Protein AF-A0A958VC64-F1 (afdb_monomer)

Foldseek 3Di:
DDDDDDDDDDDDDDDDDPDDDDDDDDDDDDDDPPPDQDPVLVVVLVVLVVVLVVLVVVVVVCVVDPVSVVVCVVVVVVVVSVVSVVVSVVSNVVSVVD

Mean predicted aligned error: 14.98 Å

Structure (mmCIF, N/CA/C/O backbone):
data_AF-A0A958VC64-F1
#
_entry.id   AF-A0A958VC64-F1
#
loop_
_atom_site.group_PDB
_atom_site.id
_atom_site.type_symbol
_atom_site.label_atom_id
_atom_site.label_alt_id
_atom_site.label_comp_id
_atom_site.label_asym_id
_atom_site.label_entity_id
_atom_site.label_seq_id
_atom_site.pdbx_PDB_ins_code
_atom_site.Cartn_x
_atom_site.Cartn_y
_atom_site.Cartn_z
_atom_site.occupancy
_atom_site.B_iso_or_equiv
_atom_site.auth_seq_id
_atom_site.auth_comp_id
_atom_site.auth_asym_id
_atom_site.auth_atom_id
_atom_site.pdbx_PDB_model_num
ATOM 1 N N . MET A 1 1 ? -3.168 50.654 -31.212 1.00 40.19 1 MET A N 1
ATOM 2 C CA . MET A 1 1 ? -4.192 49.637 -31.528 1.00 40.19 1 MET A CA 1
ATOM 3 C C . MET A 1 1 ? -4.599 48.913 -30.250 1.00 40.19 1 MET A C 1
ATOM 5 O O . MET A 1 1 ? -3.734 48.395 -29.572 1.00 40.19 1 MET A O 1
ATOM 9 N N . LYS A 1 2 ? -5.902 48.980 -29.937 1.00 41.97 2 LYS A N 1
ATOM 10 C CA . LYS A 1 2 ? -6.763 48.024 -29.205 1.00 41.97 2 LYS A CA 1
ATOM 11 C C . LYS A 1 2 ? -6.237 47.333 -27.917 1.00 41.97 2 LYS A C 1
ATOM 13 O O . LYS A 1 2 ? -5.526 46.343 -27.967 1.00 41.97 2 LYS A O 1
ATOM 18 N N . ARG A 1 3 ? -6.723 47.894 -26.797 1.00 51.59 3 ARG A N 1
ATOM 19 C CA . ARG A 1 3 ? -7.153 47.346 -25.483 1.00 51.59 3 ARG A CA 1
ATOM 20 C C . ARG A 1 3 ? -7.178 45.814 -25.320 1.00 51.59 3 ARG A C 1
ATOM 22 O O . A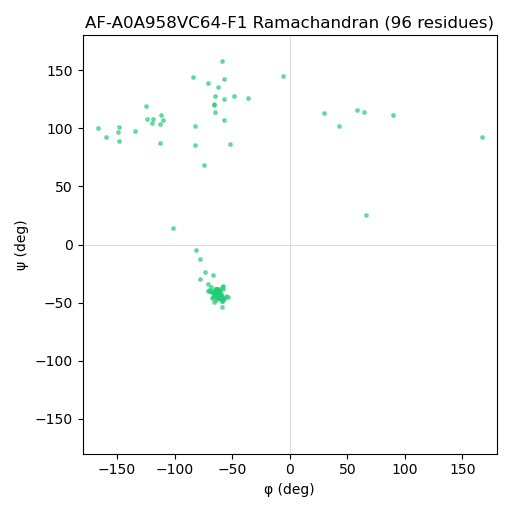RG A 1 3 ? -7.690 45.168 -26.217 1.00 51.59 3 ARG A O 1
ATOM 29 N N . LEU A 1 4 ? -6.855 45.305 -24.119 1.00 52.47 4 LEU A N 1
ATOM 30 C CA . LEU A 1 4 ? -7.643 44.285 -23.384 1.00 52.47 4 LEU A CA 1
ATOM 31 C C . LEU A 1 4 ? -7.149 44.185 -21.905 1.00 52.47 4 LEU A C 1
ATOM 33 O O . LEU A 1 4 ? -6.007 43.821 -21.674 1.00 52.47 4 LEU A O 1
ATOM 37 N N . ILE A 1 5 ? -7.845 44.814 -20.945 1.00 59.28 5 ILE A N 1
ATOM 38 C CA . ILE A 1 5 ? -8.726 44.241 -19.888 1.00 59.28 5 ILE A CA 1
ATOM 39 C C . ILE A 1 5 ? -8.002 43.880 -18.568 1.00 59.28 5 ILE A C 1
ATOM 41 O O . ILE A 1 5 ? -7.229 42.936 -18.479 1.00 59.28 5 ILE A O 1
ATOM 45 N N . TYR A 1 6 ? -8.343 44.655 -17.532 1.00 52.91 6 TYR A N 1
ATOM 46 C CA . TYR A 1 6 ? -8.149 44.402 -16.102 1.00 52.91 6 TYR A CA 1
ATOM 47 C C . TYR A 1 6 ? -9.080 43.288 -15.605 1.00 52.91 6 TYR A C 1
ATOM 49 O O . TYR A 1 6 ? -10.276 43.371 -15.867 1.00 52.91 6 TYR A O 1
ATOM 57 N N . THR A 1 7 ? -8.589 42.386 -14.750 1.00 51.22 7 THR A N 1
ATOM 58 C CA . THR A 1 7 ? -9.403 41.767 -13.685 1.00 51.22 7 THR A CA 1
ATOM 59 C C . THR A 1 7 ? -8.542 41.455 -12.464 1.00 51.22 7 THR A C 1
ATOM 61 O O . THR A 1 7 ? -7.814 40.468 -12.414 1.00 51.22 7 THR A O 1
ATOM 64 N N . THR A 1 8 ? -8.652 42.320 -11.465 1.00 56.03 8 THR A N 1
ATOM 65 C CA . THR A 1 8 ? -8.364 42.047 -10.057 1.00 56.03 8 THR A CA 1
ATOM 66 C C . THR A 1 8 ? -9.355 41.016 -9.517 1.00 56.03 8 THR A C 1
ATOM 68 O O . THR A 1 8 ? -10.560 41.254 -9.596 1.00 56.03 8 THR A O 1
ATOM 71 N N . ILE A 1 9 ? -8.878 39.931 -8.903 1.00 58.75 9 ILE A N 1
ATOM 72 C CA . ILE A 1 9 ? -9.683 39.143 -7.961 1.00 58.75 9 ILE A CA 1
ATOM 73 C C . ILE A 1 9 ? -8.927 39.064 -6.638 1.00 58.75 9 ILE A C 1
ATOM 75 O O . ILE A 1 9 ? -7.897 38.409 -6.504 1.00 58.75 9 ILE A O 1
ATOM 79 N N . PHE A 1 10 ? -9.483 39.804 -5.684 1.00 48.97 10 PHE A N 1
ATOM 80 C CA . PHE A 1 10 ? -9.339 39.639 -4.249 1.00 48.97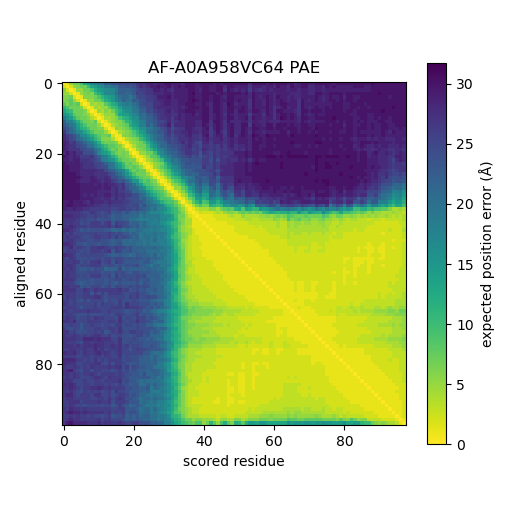 10 PHE A CA 1
ATOM 81 C C . PHE A 1 10 ? -9.557 38.173 -3.850 1.00 48.97 10 PHE A C 1
ATOM 83 O O . PHE A 1 10 ? -10.627 37.631 -4.111 1.00 48.97 10 PHE A O 1
ATOM 90 N N . PHE A 1 11 ? -8.623 37.578 -3.112 1.00 50.56 11 PHE A N 1
ATOM 91 C CA . PHE A 1 11 ? -8.973 36.519 -2.166 1.00 50.56 11 PHE A CA 1
ATOM 92 C C . PHE A 1 11 ? -8.724 37.036 -0.752 1.00 50.56 11 PHE A C 1
ATOM 94 O O . PHE A 1 11 ? -7.647 36.897 -0.177 1.00 50.56 11 PHE A O 1
ATOM 101 N N . SER A 1 12 ? -9.757 37.691 -0.222 1.00 48.12 12 SER A N 1
ATOM 102 C CA . SER A 1 12 ? -9.915 37.932 1.206 1.00 48.12 12 SER A CA 1
ATOM 103 C C . SER A 1 12 ? -10.126 36.598 1.925 1.00 48.12 12 SER A C 1
ATOM 105 O O . SER A 1 12 ? -11.065 35.869 1.628 1.00 48.12 12 SER A O 1
ATOM 107 N N . ILE A 1 13 ? -9.215 36.312 2.852 1.00 56.28 13 ILE A N 1
ATOM 108 C CA . ILE A 1 13 ? -9.424 35.791 4.212 1.00 56.28 13 ILE A CA 1
ATOM 109 C C . ILE A 1 13 ? -10.667 34.906 4.421 1.00 56.28 13 ILE A C 1
ATOM 111 O O . ILE A 1 13 ? -11.787 35.401 4.523 1.00 56.28 13 ILE A O 1
ATOM 115 N N . ILE A 1 14 ? -10.428 33.623 4.702 1.00 55.72 14 ILE A N 1
ATOM 116 C CA . ILE A 1 14 ? -11.229 32.888 5.685 1.00 55.72 14 ILE A CA 1
ATOM 117 C C . ILE A 1 14 ? -10.276 32.431 6.787 1.00 55.72 14 ILE A C 1
ATOM 119 O O . ILE A 1 14 ? -9.493 31.498 6.622 1.00 55.72 14 ILE A O 1
ATOM 123 N N . SER A 1 15 ? -10.354 33.121 7.920 1.00 55.09 15 SER A N 1
ATOM 124 C CA . SER A 1 15 ? -9.934 32.593 9.209 1.00 55.09 15 SER A CA 1
ATOM 125 C C . SER A 1 15 ? -10.859 31.431 9.572 1.00 55.09 15 SER A C 1
ATOM 127 O O . SER A 1 15 ? -12.061 31.637 9.717 1.00 55.09 15 SER A O 1
ATOM 129 N N . ILE A 1 16 ? -10.316 30.234 9.780 1.00 57.56 16 ILE A N 1
ATOM 130 C CA . ILE A 1 16 ? -10.939 29.254 10.675 1.00 57.56 16 ILE A CA 1
ATOM 131 C C . ILE A 1 16 ? -9.986 29.132 11.852 1.00 57.56 16 ILE A C 1
ATOM 133 O O . ILE A 1 16 ? -8.883 28.598 11.738 1.00 57.56 16 ILE A O 1
ATOM 137 N N . GLY A 1 17 ? -10.394 29.757 12.954 1.00 44.03 17 GLY A N 1
ATOM 138 C CA . GLY A 1 17 ? -9.685 29.712 14.216 1.00 44.03 17 GLY A CA 1
ATOM 139 C C . GLY A 1 17 ? -9.620 28.285 14.744 1.00 44.03 17 GLY A C 1
ATOM 140 O O . GLY A 1 17 ? -10.621 27.574 14.771 1.00 44.03 17 GLY A O 1
ATOM 141 N N . TYR A 1 18 ? -8.446 27.893 15.223 1.00 52.41 18 TYR A N 1
ATOM 142 C CA . TYR A 1 18 ? -8.342 26.803 16.180 1.00 52.41 18 TYR A CA 1
ATOM 143 C C . TYR A 1 18 ? -8.641 27.383 17.561 1.00 52.41 18 TYR A C 1
ATOM 145 O O . TYR A 1 18 ? -7.744 27.813 18.281 1.00 52.41 18 TYR A O 1
ATOM 153 N N . ALA A 1 19 ? -9.924 27.443 17.902 1.00 49.25 19 ALA A N 1
ATOM 154 C CA . ALA A 1 19 ? -10.377 27.615 19.272 1.00 49.25 19 ALA A CA 1
ATOM 155 C C . ALA A 1 19 ? -11.505 26.614 19.535 1.00 49.25 19 ALA A C 1
ATOM 157 O O . ALA A 1 19 ? -12.649 26.855 19.171 1.00 49.25 19 ALA A O 1
ATOM 158 N N . GLN A 1 20 ? -11.150 25.485 20.146 1.00 39.16 20 GLN A N 1
ATOM 159 C CA . GLN A 1 20 ? -12.015 24.738 21.062 1.00 39.16 20 GLN A CA 1
ATOM 160 C C . GLN A 1 20 ? -11.075 23.864 21.905 1.00 39.16 20 GLN A C 1
ATOM 162 O O . GLN A 1 20 ? -10.447 22.940 21.399 1.00 39.16 20 GLN A O 1
ATOM 167 N N . GLU A 1 21 ? -10.635 24.349 23.062 1.00 41.00 21 GLU A N 1
ATOM 168 C CA . GLU A 1 21 ? -11.353 24.331 24.344 1.00 41.00 21 GLU A CA 1
ATOM 169 C C . GLU A 1 21 ? -11.588 22.903 24.850 1.00 41.00 21 GLU A C 1
ATOM 171 O O . GLU A 1 21 ? -12.295 22.088 24.259 1.00 41.00 21 GLU A O 1
ATOM 176 N N . ASN A 1 22 ? -10.926 22.629 25.972 1.00 52.03 22 ASN A N 1
ATOM 177 C CA . ASN A 1 22 ? -10.987 21.400 26.738 1.00 52.03 22 ASN A CA 1
ATOM 178 C C . ASN A 1 22 ? -12.428 21.095 27.164 1.00 52.03 22 ASN A C 1
ATOM 180 O O . ASN A 1 22 ? -13.024 21.884 27.893 1.00 52.03 22 ASN A O 1
ATOM 184 N N . VAL A 1 23 ? -12.938 19.905 26.842 1.00 46.12 23 VAL A N 1
ATOM 185 C CA . VAL A 1 23 ? -14.078 19.333 27.570 1.00 46.12 23 VAL A CA 1
ATOM 186 C C . VAL A 1 23 ? -13.586 18.146 28.382 1.00 46.12 23 VAL A C 1
ATOM 188 O O . VAL A 1 23 ? -13.235 17.087 27.867 1.00 46.12 23 VAL A O 1
ATOM 191 N N . ASN A 1 24 ? -13.535 18.388 29.685 1.00 45.84 24 ASN A N 1
ATOM 192 C CA . ASN A 1 24 ? -13.237 17.433 30.731 1.00 45.84 24 ASN A CA 1
ATOM 193 C C . ASN A 1 24 ? -14.519 16.663 31.122 1.00 45.84 24 ASN A C 1
ATOM 195 O O . ASN A 1 24 ? -15.595 17.246 31.198 1.00 45.84 24 ASN A O 1
ATOM 199 N N . VAL A 1 25 ? -14.346 15.375 31.434 1.00 48.31 25 VAL A N 1
ATOM 200 C CA . VAL A 1 25 ? -15.226 14.447 32.181 1.00 48.31 25 VAL A CA 1
ATOM 201 C C . VAL A 1 25 ? -16.660 14.179 31.681 1.00 48.31 25 VAL A C 1
ATOM 203 O O . VAL A 1 25 ? -17.587 14.947 31.910 1.00 48.31 25 VAL A O 1
ATOM 206 N N . SER A 1 26 ? -16.908 12.922 31.292 1.00 41.38 26 SER A N 1
ATOM 207 C CA . SER A 1 26 ? -17.976 12.143 31.940 1.00 41.38 26 SER A CA 1
ATOM 208 C C . SER A 1 26 ? -17.644 10.649 31.955 1.00 41.38 26 SER A C 1
ATOM 210 O O . SER A 1 26 ? -17.879 9.921 30.995 1.00 41.38 26 SER A O 1
ATOM 212 N N . LYS A 1 27 ? -17.095 10.177 33.083 1.00 53.44 27 LYS A N 1
ATOM 213 C CA . LYS A 1 27 ? -17.250 8.778 33.492 1.00 53.44 27 LYS A CA 1
ATOM 214 C C . LYS A 1 27 ? -18.737 8.564 33.784 1.00 53.44 27 LYS A C 1
ATOM 216 O O . LYS A 1 27 ? -19.243 9.095 34.770 1.00 53.44 27 LYS A O 1
ATOM 221 N N . LYS A 1 28 ? -19.406 7.731 32.990 1.00 41.12 28 LYS A N 1
ATOM 222 C CA . LYS A 1 28 ? -20.584 6.988 33.443 1.00 41.12 28 LYS A CA 1
ATOM 223 C C . LYS A 1 28 ? -20.357 5.502 33.206 1.00 41.12 28 LYS A C 1
ATOM 225 O O . LYS A 1 28 ? -20.124 5.059 32.088 1.00 41.12 28 LYS A O 1
ATOM 230 N N . ASN A 1 29 ? -20.379 4.780 34.319 1.00 50.19 29 ASN A N 1
ATOM 231 C CA . ASN A 1 29 ? -20.367 3.331 34.415 1.00 50.19 29 ASN A CA 1
ATOM 232 C C . ASN A 1 29 ? -21.547 2.731 33.637 1.00 50.19 29 ASN A C 1
ATOM 234 O O . ASN A 1 29 ? -22.655 3.260 33.711 1.00 50.19 29 ASN A O 1
ATOM 238 N N . GLY A 1 30 ? -21.324 1.597 32.977 1.00 39.25 30 GLY A N 1
ATOM 239 C CA . GLY A 1 30 ? -22.393 0.812 32.366 1.00 39.25 30 GLY A CA 1
ATOM 240 C C . GLY A 1 30 ? -21.836 -0.237 31.419 1.00 39.25 30 GLY A C 1
ATOM 241 O O . GLY A 1 30 ? -21.562 0.048 30.263 1.00 39.25 30 GLY A O 1
ATOM 242 N N . VAL A 1 31 ? -21.613 -1.429 31.955 1.00 52.97 31 VAL A N 1
ATOM 243 C CA . VAL A 1 31 ? -21.126 -2.629 31.275 1.00 52.97 31 VAL A CA 1
ATOM 244 C C . VAL A 1 31 ? -22.043 -3.008 30.112 1.00 52.97 31 VAL A C 1
ATOM 246 O O . VAL A 1 31 ? -23.112 -3.547 30.347 1.00 52.97 31 VAL A O 1
ATOM 249 N N . GLU A 1 32 ? -21.573 -2.790 28.885 1.00 44.88 32 GLU A N 1
ATOM 250 C CA . GLU A 1 32 ? -21.772 -3.670 27.727 1.00 44.88 32 GLU A CA 1
ATOM 251 C C . GLU A 1 32 ? -20.526 -3.524 26.843 1.00 44.88 32 GLU A C 1
ATOM 253 O O . GLU A 1 32 ? -20.448 -2.659 25.971 1.00 44.88 32 GLU A O 1
ATOM 258 N N . VAL A 1 33 ? -19.501 -4.346 27.095 1.00 47.28 33 VAL A N 1
ATOM 259 C CA . VAL A 1 33 ? -18.347 -4.482 26.189 1.00 47.28 33 VAL A CA 1
ATOM 260 C C . VAL A 1 33 ? -18.808 -5.298 24.983 1.00 47.28 33 VAL A C 1
ATOM 262 O O . VAL A 1 33 ? -18.458 -6.457 24.799 1.00 47.28 33 VAL A O 1
ATOM 265 N N . ASN A 1 34 ? -19.675 -4.691 24.184 1.00 46.22 34 ASN A N 1
ATOM 266 C CA . ASN A 1 34 ? -19.923 -5.102 22.821 1.00 46.22 34 ASN A CA 1
ATOM 267 C C . ASN A 1 34 ? -18.791 -4.453 22.023 1.00 46.22 34 ASN A C 1
ATOM 269 O O . ASN A 1 34 ? -18.788 -3.232 21.864 1.00 46.22 34 ASN A O 1
ATOM 273 N N . GLN A 1 35 ? -17.779 -5.246 21.665 1.00 57.25 35 GLN A N 1
ATOM 274 C CA . GLN A 1 35 ? -16.563 -4.842 20.954 1.00 57.25 35 GLN A CA 1
ATOM 275 C C . GLN A 1 35 ? -16.915 -4.052 19.685 1.00 57.25 35 GLN A C 1
ATOM 277 O O . GLN A 1 35 ? -17.100 -4.589 18.597 1.00 57.25 35 GLN A O 1
ATOM 282 N N . ARG A 1 36 ? -17.090 -2.742 19.828 1.00 65.06 36 ARG A N 1
ATOM 283 C CA . ARG A 1 36 ? -17.312 -1.821 18.724 1.00 65.06 36 ARG A CA 1
ATOM 284 C C . ARG A 1 36 ? -16.069 -0.965 18.651 1.00 65.06 36 ARG A C 1
ATOM 286 O O . ARG A 1 36 ? -15.829 -0.163 19.549 1.00 65.06 36 ARG A O 1
ATOM 293 N N . LEU A 1 37 ? -15.309 -1.156 17.573 1.00 73.38 37 LEU A N 1
ATOM 294 C CA . LEU A 1 37 ? -14.240 -0.257 17.145 1.00 73.38 37 LEU A CA 1
ATOM 295 C C . LEU A 1 37 ? -14.635 1.191 17.434 1.00 73.38 37 LEU A C 1
ATOM 297 O O . LEU A 1 37 ? -15.709 1.635 17.001 1.00 73.38 37 LEU A O 1
ATOM 301 N N . THR A 1 38 ? -13.773 1.902 18.157 1.00 86.56 38 THR A N 1
ATOM 302 C CA . THR A 1 38 ? -13.924 3.339 18.383 1.00 86.56 38 THR A CA 1
ATOM 303 C C . THR A 1 38 ? -13.928 4.073 17.039 1.00 86.56 38 THR A C 1
ATOM 305 O O . THR A 1 38 ? -13.416 3.568 16.039 1.00 86.56 38 THR A O 1
ATOM 308 N N . GLU A 1 39 ? -14.490 5.280 16.983 1.00 86.75 39 GLU A N 1
ATOM 309 C CA . GLU A 1 39 ? -14.542 6.049 15.729 1.00 86.75 39 GLU A CA 1
ATOM 310 C C . GLU A 1 39 ? -13.139 6.307 15.143 1.00 86.75 39 GLU A C 1
ATOM 312 O O . GLU A 1 39 ? -12.920 6.216 13.933 1.00 86.75 39 GLU A O 1
ATOM 317 N N . ALA A 1 40 ? -12.149 6.517 16.014 1.00 86.50 40 ALA A N 1
ATOM 318 C CA . ALA A 1 40 ? -10.743 6.627 15.632 1.00 86.50 40 ALA A CA 1
ATOM 319 C C . ALA A 1 40 ? -10.202 5.338 14.985 1.00 86.50 40 ALA A C 1
ATOM 321 O O . ALA A 1 40 ? -9.452 5.382 14.016 1.00 86.50 40 ALA A O 1
ATOM 322 N N . GLU A 1 41 ? -10.607 4.170 15.473 1.00 90.62 41 GLU A N 1
ATOM 323 C CA . GLU A 1 41 ? -10.156 2.893 14.918 1.00 90.62 41 GLU A CA 1
ATOM 324 C C . GLU A 1 41 ? -10.880 2.523 13.623 1.00 90.62 41 GLU A C 1
ATOM 326 O O . GLU A 1 41 ? -10.297 1.879 12.756 1.00 90.62 41 GLU A O 1
ATOM 331 N N . ARG A 1 42 ? -12.136 2.951 13.452 1.00 89.62 42 ARG A N 1
ATOM 332 C CA . ARG A 1 42 ? -12.868 2.798 12.184 1.00 89.62 42 ARG A CA 1
ATOM 333 C C . ARG A 1 42 ? -12.243 3.640 11.081 1.00 89.62 42 ARG A C 1
ATOM 335 O O . ARG A 1 42 ? -12.038 3.148 9.972 1.00 89.62 42 ARG A O 1
ATOM 342 N N . THR A 1 43 ? -11.921 4.892 11.394 1.00 91.38 43 THR A N 1
ATOM 343 C CA . THR A 1 43 ? -11.224 5.790 10.466 1.00 91.38 43 THR A CA 1
ATOM 344 C C . THR A 1 43 ? -9.816 5.278 10.159 1.00 91.38 43 THR A C 1
ATOM 346 O O . THR A 1 43 ? -9.423 5.254 8.990 1.00 91.38 43 THR A O 1
ATOM 349 N N . GLU A 1 44 ? -9.093 4.754 11.157 1.00 93.00 44 GLU A N 1
ATOM 350 C CA . GLU A 1 44 ? -7.821 4.061 10.934 1.00 93.00 44 GLU A CA 1
ATOM 351 C C . GLU A 1 44 ? -8.005 2.863 9.990 1.00 93.00 44 GLU A C 1
ATOM 353 O O . GLU A 1 44 ? -7.343 2.797 8.954 1.00 93.00 44 GLU A O 1
ATOM 358 N N . LEU A 1 45 ? -8.935 1.952 10.286 1.00 93.50 45 LEU A N 1
ATOM 359 C CA . LEU A 1 45 ? -9.223 0.772 9.470 1.00 93.50 45 LEU A CA 1
ATOM 360 C C . LEU A 1 45 ? -9.513 1.147 8.011 1.00 93.50 45 LEU A C 1
ATOM 362 O O . LEU A 1 45 ? -8.968 0.532 7.092 1.00 93.50 45 LEU A O 1
ATOM 366 N N . GLN A 1 46 ? -10.334 2.176 7.798 1.00 94.38 46 GLN A N 1
ATOM 367 C CA . GLN A 1 46 ? -10.662 2.669 6.466 1.00 94.38 46 GLN A CA 1
ATOM 368 C C . GLN A 1 46 ? -9.421 3.220 5.751 1.00 94.38 46 GLN A C 1
ATOM 370 O O . GLN A 1 46 ? -9.128 2.803 4.631 1.00 94.38 46 GLN A O 1
ATOM 375 N N . SER A 1 47 ? -8.628 4.061 6.422 1.00 95.31 47 SER A N 1
ATOM 376 C CA . SER A 1 47 ? -7.390 4.612 5.853 1.00 95.31 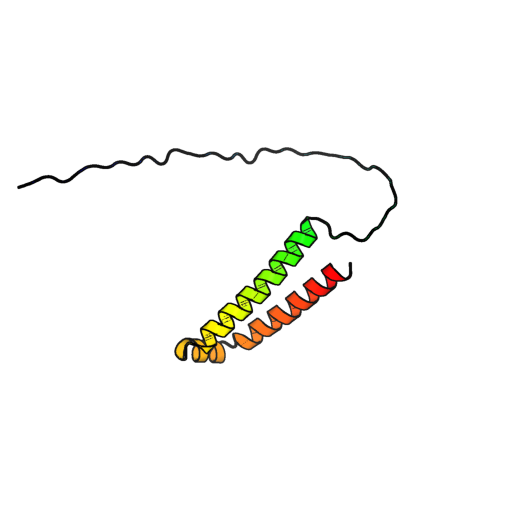47 SER A CA 1
ATOM 377 C C . SER A 1 47 ? -6.395 3.522 5.431 1.00 95.31 47 SER A C 1
ATOM 379 O O . SER A 1 47 ? -5.768 3.613 4.375 1.00 95.31 47 SER A O 1
ATOM 381 N N . LYS A 1 48 ? -6.286 2.441 6.217 1.00 96.12 48 LYS A N 1
ATOM 382 C CA . LYS A 1 48 ? -5.425 1.290 5.918 1.00 96.12 48 LYS A CA 1
ATOM 383 C C . LYS A 1 48 ? -5.933 0.509 4.705 1.00 96.12 48 LYS A C 1
ATOM 385 O O . LYS A 1 48 ? -5.135 0.114 3.856 1.00 96.12 48 LYS A O 1
ATOM 390 N N . LYS A 1 49 ? -7.251 0.322 4.586 1.00 96.38 49 LYS A N 1
ATOM 391 C CA . LYS A 1 49 ? -7.873 -0.305 3.408 1.00 96.38 49 LYS A CA 1
ATOM 392 C C . LYS A 1 49 ? -7.652 0.527 2.145 1.00 96.38 49 LYS A C 1
ATOM 394 O O . LYS A 1 49 ? -7.341 -0.032 1.094 1.00 96.38 49 LYS A O 1
ATOM 399 N N . ASP A 1 50 ? -7.756 1.846 2.246 1.00 97.69 50 ASP A N 1
ATOM 400 C CA . ASP A 1 50 ? -7.533 2.741 1.111 1.00 97.69 50 ASP A CA 1
ATOM 401 C C . ASP A 1 50 ? -6.056 2.805 0.701 1.00 97.69 50 ASP A C 1
ATOM 403 O O . ASP A 1 50 ? -5.755 2.836 -0.493 1.00 97.69 50 ASP A O 1
ATOM 407 N N . LEU A 1 51 ? -5.128 2.697 1.658 1.00 96.00 51 LEU A N 1
ATOM 408 C CA . LEU A 1 51 ? -3.700 2.563 1.369 1.00 96.00 51 LEU A CA 1
ATOM 409 C C . LEU A 1 51 ? -3.391 1.305 0.542 1.00 96.00 51 LEU A C 1
ATOM 411 O O . LEU A 1 51 ? -2.629 1.389 -0.421 1.00 96.00 51 LEU A O 1
ATOM 415 N N . LEU A 1 52 ? -3.999 0.156 0.864 1.00 97.62 52 LEU A N 1
ATOM 416 C CA . LEU A 1 52 ? -3.826 -1.066 0.064 1.00 97.62 52 LEU A CA 1
ATOM 417 C C . LEU A 1 52 ? -4.309 -0.868 -1.376 1.00 97.62 52 LEU A C 1
ATOM 419 O O . LEU A 1 52 ? -3.577 -1.169 -2.315 1.00 97.62 52 LEU A O 1
ATOM 423 N N . LYS A 1 53 ? -5.495 -0.277 -1.559 1.00 97.44 53 LYS A N 1
ATOM 424 C CA . LYS A 1 53 ? -6.025 0.026 -2.898 1.00 97.44 53 LYS A CA 1
ATOM 425 C C . LYS A 1 53 ? -5.111 0.970 -3.678 1.00 97.44 53 LYS A C 1
ATOM 427 O O . LYS A 1 53 ? -4.933 0.797 -4.882 1.00 97.44 53 LYS A O 1
ATOM 432 N N . ALA A 1 54 ? -4.538 1.972 -3.013 1.00 96.69 54 ALA A N 1
ATOM 433 C CA . ALA A 1 54 ? -3.608 2.905 -3.638 1.00 96.69 54 ALA A CA 1
ATOM 434 C C . ALA A 1 54 ? -2.313 2.207 -4.087 1.00 96.69 54 ALA A C 1
ATOM 436 O O . ALA A 1 54 ? -1.843 2.462 -5.197 1.00 96.69 54 ALA A O 1
ATOM 437 N N . LEU A 1 55 ? -1.772 1.299 -3.265 1.00 96.75 55 LEU A N 1
ATOM 438 C CA . LEU A 1 55 ? -0.615 0.476 -3.629 1.00 96.75 55 LEU A CA 1
ATOM 439 C C . LEU A 1 55 ? -0.916 -0.413 -4.837 1.00 96.75 55 LEU A C 1
ATOM 441 O O . LEU A 1 55 ? -0.130 -0.431 -5.780 1.00 96.75 55 LEU A O 1
ATOM 445 N N . ASP A 1 56 ? -2.069 -1.079 -4.851 1.00 96.94 56 ASP A N 1
ATOM 446 C CA . ASP A 1 56 ? -2.471 -1.955 -5.956 1.00 96.94 56 ASP A CA 1
ATOM 447 C C . ASP A 1 56 ? -2.673 -1.169 -7.257 1.00 96.94 56 ASP A C 1
ATOM 449 O O . ASP A 1 56 ? -2.212 -1.581 -8.322 1.00 96.94 56 ASP A O 1
ATOM 453 N N . LYS A 1 57 ? -3.287 0.017 -7.176 1.00 98.06 57 LYS A N 1
ATOM 454 C CA . LYS A 1 57 ? -3.445 0.914 -8.327 1.00 98.06 57 LYS A CA 1
ATOM 455 C C . LYS A 1 57 ? -2.098 1.401 -8.860 1.00 98.06 57 LYS A C 1
ATOM 457 O O . LYS A 1 57 ? -1.911 1.462 -10.075 1.00 98.06 57 LYS A O 1
ATOM 462 N N . LYS A 1 58 ? -1.162 1.748 -7.971 1.00 96.81 58 LYS A N 1
ATOM 463 C CA . LYS A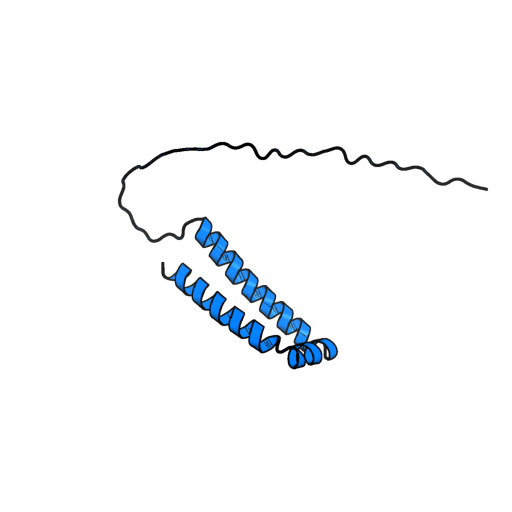 1 58 ? 0.187 2.168 -8.362 1.00 96.81 58 LYS A 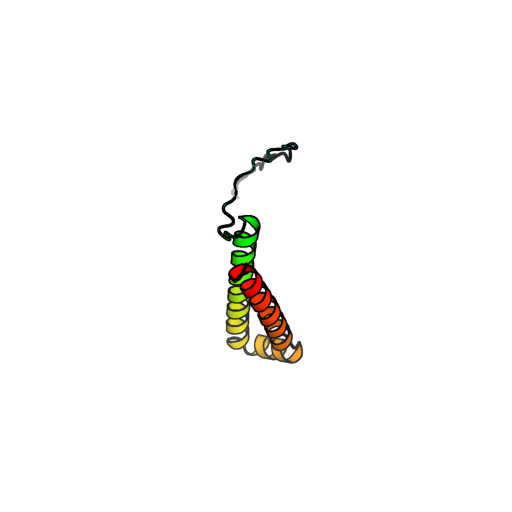CA 1
ATOM 464 C C . LYS A 1 58 ? 0.959 1.019 -9.004 1.00 96.81 58 LYS A C 1
ATOM 466 O O . LYS A 1 58 ? 1.564 1.228 -10.046 1.00 96.81 58 LYS A O 1
ATOM 471 N N . GLU A 1 59 ? 0.892 -0.184 -8.440 1.00 97.31 59 GLU A N 1
ATOM 472 C CA . GLU A 1 59 ? 1.517 -1.374 -9.024 1.00 97.31 59 GLU A CA 1
ATOM 473 C C . GLU A 1 59 ? 0.974 -1.673 -10.425 1.00 97.31 59 GLU A C 1
ATOM 475 O O . GLU A 1 59 ? 1.756 -1.916 -11.342 1.00 97.31 59 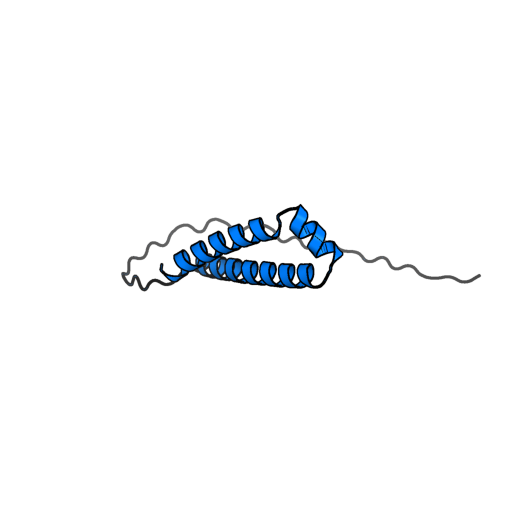GLU A O 1
ATOM 480 N N . ALA A 1 60 ? -0.347 -1.606 -10.615 1.00 98.06 60 ALA A N 1
ATOM 481 C CA . ALA A 1 60 ? -0.961 -1.808 -11.924 1.00 98.06 60 ALA A CA 1
ATOM 482 C C . ALA A 1 60 ? -0.461 -0.783 -12.955 1.00 98.06 60 ALA A C 1
ATOM 484 O O . ALA A 1 60 ? -0.119 -1.159 -14.075 1.00 98.06 60 ALA A O 1
ATOM 485 N N . TRP A 1 61 ? -0.364 0.493 -12.565 1.00 97.94 61 TRP A N 1
ATOM 486 C CA . TRP A 1 61 ? 0.183 1.539 -13.429 1.00 97.94 61 TRP A CA 1
ATOM 487 C C . TRP A 1 61 ? 1.666 1.314 -13.745 1.00 97.94 61 TRP A C 1
ATOM 489 O O . TRP A 1 61 ? 2.054 1.402 -14.906 1.00 97.94 61 TRP A O 1
ATOM 499 N N . ILE A 1 62 ? 2.492 0.963 -12.757 1.00 97.50 62 ILE A N 1
ATOM 500 C CA . ILE A 1 62 ? 3.911 0.646 -12.983 1.00 97.50 62 ILE A CA 1
ATOM 501 C C . ILE A 1 62 ? 4.032 -0.499 -13.995 1.00 97.50 62 ILE A C 1
ATOM 503 O O . ILE A 1 62 ? 4.767 -0.390 -14.967 1.00 97.50 62 ILE A O 1
ATOM 507 N N . ARG A 1 63 ? 3.256 -1.576 -13.829 1.00 96.81 63 ARG A N 1
ATOM 508 C CA . ARG A 1 63 ? 3.302 -2.734 -14.735 1.00 96.81 63 ARG A CA 1
ATOM 509 C C . ARG A 1 63 ? 2.806 -2.440 -16.148 1.00 96.81 63 ARG A C 1
ATOM 511 O O . ARG A 1 63 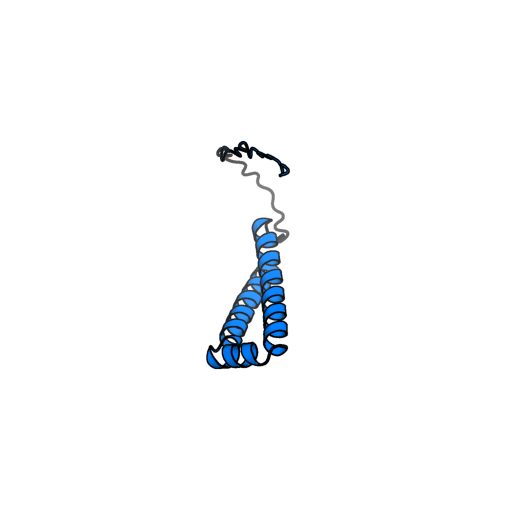? 3.231 -3.120 -17.076 1.00 96.81 63 ARG A O 1
ATOM 518 N N . SER A 1 64 ? 1.929 -1.452 -16.332 1.00 97.69 64 SER A N 1
ATOM 519 C CA . SER A 1 64 ? 1.498 -1.026 -17.669 1.00 97.69 64 SER A CA 1
ATOM 520 C C . SER A 1 64 ? 2.520 -0.145 -18.397 1.00 97.69 64 SER A C 1
ATOM 522 O O . SER A 1 64 ? 2.360 0.085 -19.592 1.00 97.69 64 SER A O 1
ATOM 524 N N . ASN A 1 65 ? 3.550 0.351 -17.702 1.00 97.38 65 ASN A N 1
ATOM 525 C CA . ASN A 1 65 ? 4.544 1.278 -18.243 1.00 97.38 65 ASN A CA 1
ATOM 526 C C . ASN A 1 65 ? 5.949 0.646 -18.185 1.00 97.38 65 ASN A C 1
ATOM 528 O O . ASN A 1 65 ? 6.521 0.546 -17.103 1.00 97.38 65 ASN A O 1
ATOM 532 N N . PRO A 1 66 ? 6.547 0.239 -19.322 1.00 96.38 66 PRO A N 1
ATOM 533 C CA . PRO A 1 66 ? 7.827 -0.479 -19.329 1.00 96.38 66 PRO A CA 1
A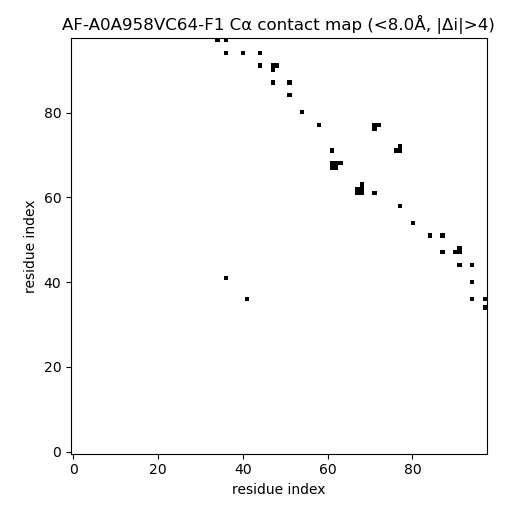TOM 534 C C . PRO A 1 66 ? 9.000 0.265 -18.671 1.00 96.38 66 PRO A C 1
ATOM 536 O O . PRO A 1 66 ? 9.832 -0.360 -18.017 1.00 96.38 66 PRO A O 1
ATOM 539 N N . GLU A 1 67 ? 9.070 1.590 -18.822 1.00 96.62 67 GLU A N 1
ATOM 540 C CA . GLU A 1 67 ? 10.128 2.410 -18.211 1.00 96.62 67 GLU A CA 1
ATOM 541 C C . GLU A 1 67 ? 10.004 2.442 -16.682 1.00 96.62 67 GLU A C 1
ATOM 543 O O . GLU A 1 67 ? 10.972 2.197 -15.963 1.00 96.62 67 GLU A O 1
ATOM 548 N N . GLU A 1 68 ? 8.786 2.661 -16.186 1.00 96.69 68 GLU A N 1
ATOM 549 C CA . GLU A 1 68 ? 8.470 2.653 -14.756 1.00 96.69 68 GLU A CA 1
ATOM 550 C C . GLU A 1 68 ? 8.665 1.269 -14.141 1.00 96.69 68 GLU A C 1
ATOM 552 O O . GLU A 1 68 ? 9.158 1.155 -13.021 1.00 96.69 68 GLU A O 1
ATOM 557 N N . LEU A 1 69 ? 8.318 0.207 -14.874 1.00 97.25 69 LEU A N 1
ATOM 558 C CA . LEU A 1 69 ? 8.538 -1.169 -14.442 1.00 97.25 69 LEU A CA 1
ATOM 559 C C . LEU A 1 69 ? 10.021 -1.430 -14.187 1.00 97.25 69 LEU A C 1
ATOM 561 O O . LEU A 1 69 ? 10.376 -1.914 -13.115 1.00 97.25 69 LEU A O 1
ATOM 565 N N . LYS A 1 70 ? 10.884 -1.042 -15.129 1.00 97.25 70 LYS A N 1
ATOM 566 C CA . LYS A 1 70 ? 12.330 -1.215 -14.991 1.00 97.25 70 LYS A CA 1
ATOM 567 C C . LYS A 1 70 ? 12.881 -0.442 -13.789 1.00 97.25 70 LYS A C 1
ATOM 569 O O . LYS A 1 70 ? 13.609 -1.005 -12.976 1.00 97.25 70 LYS A O 1
ATOM 574 N N . LEU A 1 71 ? 12.477 0.819 -13.621 1.00 96.88 71 LEU A N 1
ATOM 575 C CA . LEU A 1 71 ? 12.869 1.629 -12.462 1.00 96.88 71 LEU A CA 1
ATOM 576 C C . LEU A 1 71 ? 12.374 1.026 -11.137 1.00 96.88 71 LEU A C 1
ATOM 578 O O . LEU A 1 71 ? 13.086 1.042 -10.130 1.00 96.88 71 LEU A O 1
ATOM 582 N N . ALA A 1 72 ? 11.160 0.481 -11.111 1.00 96.38 72 ALA A N 1
ATOM 583 C CA . ALA A 1 72 ?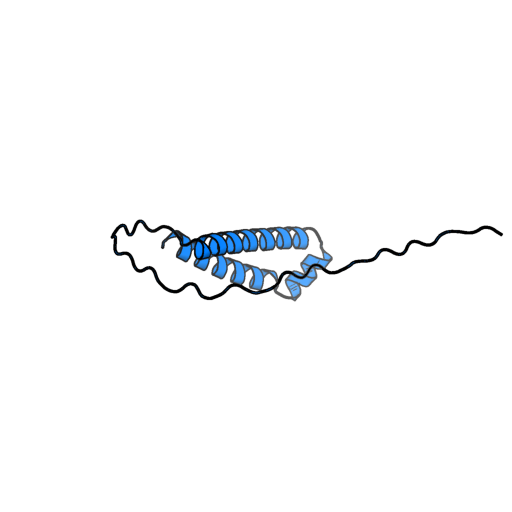 10.584 -0.161 -9.934 1.00 96.38 72 ALA A CA 1
ATOM 584 C C . ALA A 1 72 ? 11.297 -1.474 -9.568 1.00 96.38 72 ALA A C 1
ATOM 586 O O . ALA A 1 72 ? 11.465 -1.765 -8.381 1.00 96.38 72 ALA A O 1
ATOM 587 N N . GLU A 1 73 ? 11.736 -2.250 -10.562 1.00 95.81 73 GLU A N 1
ATOM 588 C CA . GLU A 1 73 ? 12.554 -3.451 -10.366 1.00 95.81 73 GLU A CA 1
ATOM 589 C C . GLU A 1 73 ? 13.935 -3.096 -9.808 1.00 95.81 73 GLU A C 1
ATOM 591 O O . GLU A 1 73 ? 14.340 -3.643 -8.782 1.00 95.81 73 GLU A O 1
ATOM 596 N N . GLU A 1 74 ? 14.619 -2.123 -10.415 1.00 97.06 74 GLU A N 1
ATOM 597 C CA . GLU A 1 74 ? 15.954 -1.676 -9.995 1.00 97.06 74 GLU A CA 1
ATOM 598 C C . GLU A 1 74 ? 15.952 -1.046 -8.593 1.00 97.06 74 GLU A C 1
ATOM 600 O O . GLU A 1 74 ? 16.863 -1.272 -7.798 1.00 97.06 74 GLU A O 1
ATOM 605 N N . SER A 1 75 ? 14.908 -0.286 -8.254 1.00 96.06 75 SER A N 1
ATOM 606 C CA . SER A 1 75 ? 14.761 0.351 -6.937 1.00 96.06 75 SER A CA 1
ATOM 607 C C . SER A 1 75 ? 14.221 -0.580 -5.844 1.00 96.06 75 SER A C 1
ATOM 609 O O . SER A 1 75 ? 14.119 -0.173 -4.683 1.00 96.06 75 SER A O 1
ATOM 611 N N . GLY A 1 76 ? 13.839 -1.818 -6.182 1.00 96.38 76 GLY A N 1
ATOM 612 C CA . GLY A 1 76 ? 13.232 -2.757 -5.235 1.00 96.38 76 GLY A CA 1
ATOM 613 C C . GLY A 1 76 ? 11.849 -2.320 -4.734 1.00 96.38 76 GLY A C 1
ATOM 614 O O . GLY A 1 76 ? 11.424 -2.716 -3.643 1.00 96.38 76 GLY A O 1
ATOM 615 N N . TRP A 1 77 ? 11.131 -1.504 -5.512 1.00 97.44 77 TRP A N 1
ATOM 616 C CA . TRP A 1 77 ? 9.835 -0.939 -5.137 1.00 97.44 77 TRP A CA 1
ATOM 617 C C . TRP A 1 77 ? 8.818 -2.023 -4.761 1.00 97.44 77 TRP A C 1
ATOM 619 O O . TRP A 1 77 ? 8.159 -1.908 -3.728 1.00 97.44 77 TRP A O 1
ATOM 629 N N . PHE A 1 78 ? 8.739 -3.111 -5.536 1.00 96.81 78 PHE A N 1
ATOM 630 C CA . PHE A 1 78 ? 7.792 -4.207 -5.287 1.00 96.81 78 PHE A CA 1
ATOM 631 C C . PHE A 1 78 ? 8.038 -4.913 -3.949 1.00 96.81 78 PHE A C 1
ATOM 633 O O . PHE A 1 78 ? 7.089 -5.234 -3.236 1.00 96.81 78 PHE A O 1
ATOM 640 N N . ALA A 1 79 ? 9.302 -5.105 -3.564 1.00 96.56 79 ALA A N 1
ATOM 641 C CA . ALA A 1 79 ? 9.643 -5.725 -2.286 1.00 96.56 79 ALA A CA 1
ATOM 642 C C . ALA A 1 79 ? 9.227 -4.839 -1.101 1.00 96.56 79 ALA A C 1
ATOM 644 O O . ALA A 1 79 ? 8.691 -5.328 -0.106 1.00 96.56 79 ALA A O 1
ATOM 645 N N . ASN A 1 80 ? 9.430 -3.524 -1.214 1.00 96.44 80 ASN A N 1
ATOM 646 C CA . ASN A 1 80 ? 9.008 -2.569 -0.189 1.00 96.44 80 ASN A CA 1
ATOM 647 C C . ASN A 1 80 ? 7.479 -2.425 -0.130 1.00 96.44 80 ASN A C 1
ATOM 649 O O . ASN A 1 80 ? 6.903 -2.364 0.960 1.00 96.44 80 ASN A O 1
ATOM 653 N N . ALA A 1 81 ? 6.813 -2.424 -1.287 1.00 95.50 81 ALA A N 1
ATOM 654 C CA . ALA A 1 81 ? 5.358 -2.427 -1.374 1.00 95.50 81 ALA A CA 1
ATOM 655 C C . ALA A 1 81 ? 4.766 -3.671 -0.693 1.00 95.50 81 ALA A C 1
ATOM 657 O O . ALA A 1 81 ? 3.827 -3.540 0.089 1.00 95.50 81 ALA A O 1
ATOM 658 N N . GLU A 1 82 ? 5.351 -4.855 -0.895 1.00 97.56 82 GLU A N 1
ATOM 659 C CA . GLU A 1 82 ? 4.862 -6.085 -0.264 1.00 97.56 82 GLU A CA 1
ATOM 660 C C . GLU A 1 82 ? 5.073 -6.097 1.255 1.00 97.56 82 GLU A C 1
ATOM 662 O O . GLU A 1 82 ? 4.166 -6.472 1.999 1.00 97.56 82 GLU A O 1
ATOM 667 N N . LYS A 1 83 ? 6.216 -5.599 1.747 1.00 97.44 83 LYS A N 1
ATOM 668 C CA . LYS A 1 83 ? 6.422 -5.391 3.194 1.00 97.44 83 LYS A CA 1
ATOM 669 C C . LYS A 1 83 ? 5.342 -4.483 3.781 1.00 97.44 83 LYS A C 1
ATOM 671 O O . LYS A 1 83 ? 4.722 -4.822 4.787 1.00 97.44 83 LYS A O 1
ATOM 676 N N . THR A 1 84 ? 5.053 -3.381 3.091 1.00 95.94 84 THR A N 1
ATOM 677 C CA . THR A 1 84 ? 4.009 -2.435 3.500 1.00 95.94 84 THR A CA 1
ATOM 678 C C . THR A 1 84 ? 2.635 -3.110 3.508 1.00 95.94 84 THR A C 1
ATOM 680 O O . THR A 1 84 ? 1.877 -2.957 4.464 1.00 95.94 84 THR A O 1
ATOM 683 N N . ARG A 1 85 ? 2.304 -3.918 2.490 1.00 96.88 85 ARG A N 1
ATOM 684 C CA . ARG A 1 85 ? 1.052 -4.691 2.462 1.00 96.88 85 ARG A CA 1
ATOM 685 C C . ARG A 1 85 ? 0.949 -5.652 3.638 1.00 96.88 85 ARG A C 1
ATOM 687 O O . ARG A 1 85 ? -0.119 -5.734 4.242 1.00 96.88 85 ARG A O 1
ATOM 694 N N . ALA A 1 86 ? 2.021 -6.367 3.966 1.00 97.75 86 ALA A N 1
ATOM 695 C CA . ALA A 1 86 ? 2.036 -7.306 5.082 1.00 97.75 86 ALA A CA 1
ATOM 696 C C . ALA A 1 86 ? 1.769 -6.598 6.421 1.00 97.75 86 ALA A C 1
ATOM 698 O O . ALA A 1 86 ? 0.907 -7.032 7.188 1.00 97.75 86 ALA A O 1
ATOM 699 N N . GLU A 1 87 ? 2.436 -5.470 6.669 1.00 97.25 87 GLU A N 1
ATOM 700 C CA . GLU A 1 87 ? 2.237 -4.652 7.872 1.00 97.25 87 GLU A CA 1
ATOM 701 C C . GLU A 1 87 ? 0.815 -4.088 7.958 1.00 97.25 87 GLU A C 1
ATOM 703 O O . GLU A 1 87 ? 0.150 -4.194 8.991 1.00 97.25 87 GLU A O 1
ATOM 708 N N . VAL A 1 88 ? 0.307 -3.537 6.855 1.00 95.88 88 VAL A N 1
ATOM 709 C CA . VAL A 1 88 ? -1.040 -2.963 6.795 1.00 95.88 88 VAL A CA 1
ATOM 710 C C . VAL A 1 88 ? -2.108 -4.040 6.989 1.00 95.88 88 VAL A C 1
ATOM 712 O O . VAL A 1 88 ? -3.041 -3.837 7.764 1.00 95.88 88 VAL A O 1
ATOM 715 N N . ARG A 1 89 ? -1.964 -5.213 6.357 1.00 96.88 89 ARG A N 1
ATOM 716 C CA . ARG A 1 89 ? -2.873 -6.357 6.550 1.00 96.88 89 ARG A CA 1
ATOM 717 C C . ARG A 1 89 ? -2.854 -6.859 7.989 1.00 96.88 89 ARG A C 1
ATOM 719 O O . ARG A 1 89 ? -3.913 -7.159 8.535 1.00 96.88 89 ARG A O 1
ATOM 726 N N . LYS A 1 90 ? -1.676 -6.912 8.617 1.00 97.12 90 LYS A N 1
ATOM 727 C CA . LYS A 1 90 ? -1.554 -7.251 10.038 1.00 97.12 90 LYS A CA 1
ATOM 728 C C . LYS A 1 90 ? -2.343 -6.261 10.897 1.00 97.12 90 LYS A C 1
ATOM 730 O O . LYS A 1 90 ? -3.162 -6.693 11.702 1.00 97.12 90 LYS A O 1
ATOM 735 N N . ARG A 1 91 ? -2.177 -4.954 10.669 1.00 94.38 91 ARG A N 1
ATOM 736 C CA . ARG A 1 91 ? -2.893 -3.916 11.424 1.00 94.38 91 ARG A CA 1
ATOM 737 C C . ARG A 1 91 ? -4.407 -3.967 11.218 1.00 94.38 91 ARG A C 1
ATOM 739 O O . ARG A 1 91 ? -5.158 -3.840 12.176 1.00 94.38 91 ARG A O 1
ATOM 746 N N . ILE A 1 92 ? -4.860 -4.197 9.987 1.00 94.12 92 ILE A N 1
ATOM 747 C CA . ILE A 1 92 ? -6.282 -4.402 9.678 1.00 94.12 92 ILE A CA 1
ATOM 748 C C . ILE A 1 92 ? -6.830 -5.584 10.483 1.00 94.12 92 ILE A C 1
ATOM 750 O O . ILE A 1 92 ? -7.855 -5.445 11.139 1.00 94.12 92 ILE A O 1
ATOM 754 N N . LYS A 1 93 ? -6.114 -6.715 10.505 1.00 95.12 93 LYS A N 1
ATOM 755 C CA . LYS A 1 93 ? -6.522 -7.905 11.259 1.00 95.12 93 LYS A CA 1
ATOM 756 C C . LYS A 1 93 ? -6.572 -7.655 12.770 1.00 95.12 93 LYS A C 1
ATOM 758 O O . LYS A 1 93 ? -7.458 -8.182 13.434 1.00 95.12 93 LYS A O 1
ATOM 763 N N . GLU A 1 94 ? -5.641 -6.879 13.319 1.00 92.44 94 GLU A N 1
ATOM 764 C CA . GLU A 1 94 ? -5.665 -6.478 14.733 1.00 92.44 94 GLU A CA 1
ATOM 765 C C . GLU A 1 94 ? -6.892 -5.624 15.066 1.00 92.44 94 GLU A C 1
ATOM 767 O O . GLU A 1 94 ? -7.503 -5.825 16.108 1.00 92.44 94 GLU A O 1
ATOM 772 N N . LEU A 1 95 ? -7.263 -4.697 14.179 1.00 90.00 95 LEU A N 1
ATOM 773 C CA . LEU A 1 95 ? -8.443 -3.850 14.349 1.00 90.00 95 LEU A CA 1
ATOM 774 C C . LEU A 1 95 ? -9.746 -4.649 14.176 1.00 90.00 95 LEU A C 1
ATOM 776 O O . LEU A 1 95 ? -10.691 -4.452 14.927 1.00 90.00 95 LEU A O 1
ATOM 780 N N . GLU A 1 96 ? -9.808 -5.576 13.221 1.00 86.94 96 GLU A N 1
ATOM 781 C CA . GLU A 1 96 ? -11.018 -6.367 12.949 1.00 86.94 96 GLU A CA 1
ATOM 782 C C . GLU A 1 96 ? -11.309 -7.447 14.007 1.00 86.94 96 GLU A C 1
ATOM 784 O O . GLU A 1 96 ? -12.463 -7.835 14.155 1.00 86.94 96 GLU A O 1
ATOM 789 N N . ASN A 1 97 ? -10.299 -7.920 14.748 1.00 86.00 97 ASN A N 1
ATOM 790 C CA . ASN A 1 97 ? -10.458 -8.927 15.813 1.00 86.00 97 ASN A CA 1
ATOM 791 C C . ASN A 1 97 ? -10.460 -8.328 17.233 1.00 86.00 97 ASN A C 1
ATOM 793 O O . ASN A 1 97 ? -10.250 -9.061 18.203 1.00 86.00 97 ASN A O 1
ATOM 797 N N . LYS A 1 98 ? -10.617 -7.007 17.353 1.00 70.81 98 LYS A N 1
ATOM 798 C CA . LYS A 1 98 ? -10.619 -6.290 18.631 1.00 70.81 98 LYS A CA 1
ATOM 799 C C . LYS A 1 98 ? -11.993 -6.301 19.284 1.00 70.81 98 LYS A C 1
ATOM 801 O O . LYS A 1 98 ? -12.029 -6.422 20.531 1.00 70.81 98 LYS A O 1
#

Nearest PDB structures (foldseek):
  6txk-assembly1_E  TM=3.588E-01  e=7.738E+00  Thermotoga maritima MSB8
  6txh-assembly1_B  TM=3.521E-01  e=7.738E+00  Thermotoga maritima MSB8

Secondary structure (DSSP, 8-state):
--------------------------------------HHHHHHHHHHHHHHHHHHHHHHHHHH-HHHHHHHHHTTHHHHHHHHHHHHHHHHHHHHT-

pLDDT: mean 78.08, std 22.25, range [39.16, 98.06]

Solvent-accessible surface area (backbone atoms only — not comparable to full-atom values): 6410 Å² total; per-residue (Å²): 135,83,88,86,85,90,81,91,78,87,81,79,81,83,86,78,79,94,78,79,80,89,84,79,85,80,93,73,90,78,96,69,90,67,77,65,75,50,72,70,51,48,52,48,47,50,53,50,54,50,50,52,53,50,51,53,52,51,50,54,53,30,71,76,32,72,70,51,34,52,53,33,60,76,69,43,44,64,62,54,51,50,53,49,49,53,55,44,52,49,51,45,52,56,63,75,74,91

Sequence (98 aa):
MKRLIYTTIFFSIISIGYAQENVNVSKKNGVEVNQRLTEAERTELQSKKDLLKALDKKEAWIRSNPEELKLAEESGWFANAEKTRAEVRKRIKELENK

Radius of gyration: 24.67 Å; Cα contacts (8 Å, |Δi|>4): 24; chains: 1; bounding box: 38×59×66 Å